Protein AF-A0A2V7XLZ3-F1 (afdb_monomer_lite)

Sequence (112 aa):
MRLVLTPQTLPDVASANVVAEIRGTEQPDEIVLLGGHLDSWDLGTGAIDDGSGVAMVMETMRLLKEMDLHPKRTIRAVLFMNEENGLNGGRGYFAKHKSDKHVAAIETDAGA

Structure (mmCIF, N/CA/C/O backbone):
data_AF-A0A2V7XLZ3-F1
#
_entry.id   AF-A0A2V7XLZ3-F1
#
loop_
_atom_site.group_PDB
_atom_site.id
_atom_site.type_symbol
_atom_site.label_atom_id
_atom_site.label_alt_id
_atom_site.label_comp_id
_atom_site.label_asym_id
_atom_site.label_entity_id
_atom_site.label_seq_id
_atom_site.pdbx_PDB_ins_code
_atom_site.Cartn_x
_atom_site.Cartn_y
_atom_site.Cartn_z
_atom_site.occupancy
_atom_site.B_iso_or_equiv
_atom_site.auth_seq_id
_atom_site.auth_comp_id
_atom_site.auth_asym_id
_atom_site.auth_atom_id
_atom_site.pdbx_PDB_model_num
ATOM 1 N N . MET A 1 1 ? 13.063 19.857 -32.404 1.00 71.62 1 MET A N 1
ATOM 2 C CA . MET A 1 1 ? 13.319 18.875 -31.328 1.00 71.62 1 MET A CA 1
ATOM 3 C C . MET A 1 1 ? 12.678 17.558 -31.738 1.00 71.62 1 MET A C 1
ATOM 5 O O . MET A 1 1 ? 11.525 17.588 -32.144 1.00 71.62 1 MET A O 1
ATOM 9 N N . ARG A 1 2 ? 13.416 16.441 -31.725 1.00 85.81 2 ARG A N 1
ATOM 10 C CA . ARG A 1 2 ? 12.893 15.099 -32.038 1.00 85.81 2 ARG A CA 1
ATOM 11 C C . ARG A 1 2 ? 13.020 14.252 -30.775 1.00 85.81 2 ARG A C 1
ATOM 13 O O . ARG A 1 2 ? 14.141 13.974 -30.368 1.00 85.81 2 ARG A O 1
ATOM 20 N N . LEU A 1 3 ? 11.893 13.886 -30.170 1.00 88.12 3 LEU A N 1
ATOM 21 C CA . LEU A 1 3 ? 11.851 12.889 -29.101 1.00 88.12 3 LEU A CA 1
ATOM 22 C C . LEU A 1 3 ? 11.724 11.499 -29.736 1.00 88.12 3 LEU A C 1
ATOM 24 O O . LEU A 1 3 ? 10.963 11.330 -30.690 1.00 88.12 3 LEU A O 1
ATOM 28 N N . VAL A 1 4 ? 12.466 10.520 -29.226 1.00 90.56 4 VAL A N 1
ATOM 29 C CA . VAL A 1 4 ? 12.322 9.109 -29.603 1.00 90.56 4 VAL A CA 1
ATOM 30 C C . VAL A 1 4 ? 11.898 8.359 -28.351 1.00 90.56 4 VAL A C 1
ATOM 32 O O . VAL A 1 4 ? 12.618 8.375 -27.360 1.00 90.56 4 VAL A O 1
ATOM 35 N N . LEU A 1 5 ? 10.721 7.742 -28.400 1.00 90.50 5 LEU A N 1
ATOM 36 C CA . LEU A 1 5 ? 10.196 6.911 -27.323 1.00 90.50 5 LEU A CA 1
ATOM 37 C C . LEU A 1 5 ? 10.572 5.456 -27.602 1.00 90.50 5 LEU A C 1
ATOM 39 O O . LEU A 1 5 ? 10.341 4.963 -28.706 1.00 90.50 5 LEU A O 1
ATOM 43 N N . THR A 1 6 ? 11.142 4.780 -26.607 1.00 92.12 6 THR A N 1
ATOM 44 C CA . THR A 1 6 ? 11.492 3.353 -26.667 1.00 92.12 6 THR A CA 1
ATOM 45 C C . THR A 1 6 ? 10.794 2.462 -25.618 1.00 92.12 6 THR A C 1
ATOM 47 O O . THR A 1 6 ? 11.340 1.390 -25.348 1.00 92.12 6 THR A O 1
ATOM 50 N N . PRO A 1 7 ? 9.648 2.836 -24.996 1.00 89.94 7 PRO A N 1
ATOM 51 C CA . PRO A 1 7 ? 9.019 1.985 -23.990 1.00 89.94 7 PRO A CA 1
ATOM 52 C C . PRO A 1 7 ? 8.486 0.697 -24.623 1.00 89.94 7 PRO A C 1
ATOM 54 O O . PRO A 1 7 ? 8.140 0.662 -25.808 1.00 89.94 7 PRO A O 1
ATOM 57 N N . GLN A 1 8 ? 8.408 -0.362 -23.821 1.00 91.25 8 GLN A N 1
ATOM 58 C CA . GLN A 1 8 ? 7.879 -1.656 -24.238 1.00 91.25 8 GLN A CA 1
ATOM 59 C C . GLN A 1 8 ? 6.934 -2.197 -23.169 1.00 91.2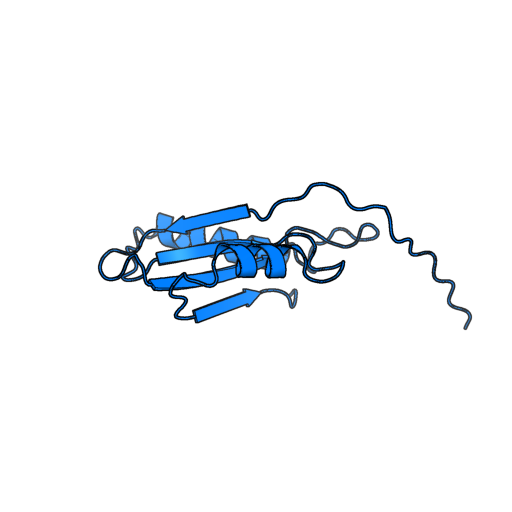5 8 GLN A C 1
ATOM 61 O O . GLN A 1 8 ? 7.252 -2.165 -21.985 1.00 91.25 8 GLN A O 1
ATOM 66 N N . THR A 1 9 ? 5.794 -2.738 -23.596 1.00 90.75 9 THR A N 1
ATOM 67 C CA . THR A 1 9 ? 4.930 -3.537 -22.724 1.00 90.75 9 THR A CA 1
ATOM 68 C C . THR A 1 9 ? 5.409 -4.980 -22.770 1.00 90.75 9 THR A C 1
ATOM 70 O O . THR A 1 9 ? 5.369 -5.622 -23.822 1.00 90.75 9 THR A O 1
ATOM 73 N N . LEU A 1 10 ? 5.889 -5.479 -21.636 1.00 92.50 10 LEU A N 1
ATOM 74 C CA . LEU A 1 10 ? 6.280 -6.876 -21.477 1.00 92.50 10 LEU A CA 1
ATOM 75 C C . LEU A 1 10 ? 5.061 -7.740 -21.097 1.00 92.50 10 LEU A C 1
ATOM 77 O O . LEU A 1 10 ? 4.046 -7.192 -20.663 1.00 92.50 10 LEU A O 1
ATOM 81 N N . PRO A 1 11 ? 5.126 -9.075 -21.269 1.00 95.56 11 PRO A N 1
ATOM 82 C CA . PRO A 1 11 ? 4.061 -9.972 -20.824 1.00 95.56 11 PRO A CA 1
ATOM 83 C C . PRO A 1 11 ? 3.793 -9.872 -19.319 1.00 95.56 11 PRO A C 1
ATOM 85 O O . PRO A 1 11 ? 4.702 -9.582 -18.539 1.00 95.56 11 PRO A O 1
ATOM 88 N N . ASP A 1 12 ? 2.565 -10.198 -18.916 1.00 94.50 12 ASP A N 1
ATOM 89 C CA . ASP A 1 12 ? 2.173 -10.229 -17.508 1.00 94.50 12 ASP A CA 1
ATOM 90 C C . ASP A 1 12 ? 3.024 -11.215 -16.698 1.00 94.50 12 ASP A C 1
ATOM 92 O O . ASP A 1 12 ? 3.303 -12.342 -17.119 1.00 94.50 12 ASP A O 1
ATOM 96 N N . VAL A 1 13 ? 3.385 -10.796 -15.486 1.00 94.62 13 VAL A N 1
ATOM 97 C CA . VAL A 1 13 ? 4.123 -11.603 -14.510 1.00 94.62 13 VAL A CA 1
ATOM 98 C C . VAL A 1 13 ? 3.436 -11.558 -13.150 1.00 94.62 13 VAL A C 1
ATOM 100 O O . VAL A 1 13 ? 2.685 -10.633 -12.836 1.00 94.62 13 VAL A O 1
ATOM 103 N N . ALA A 1 14 ? 3.695 -12.570 -12.322 1.00 96.50 14 ALA A N 1
ATOM 104 C CA . ALA A 1 14 ? 3.195 -12.588 -10.955 1.00 96.50 14 ALA A CA 1
ATOM 105 C C . ALA A 1 14 ? 3.812 -11.441 -10.136 1.00 96.50 14 ALA A C 1
ATOM 107 O O . ALA A 1 14 ? 5.027 -11.252 -10.134 1.00 96.50 14 ALA A O 1
ATOM 108 N N . SER A 1 15 ? 2.962 -10.712 -9.416 1.00 96.00 15 SER A N 1
ATOM 109 C CA . SER A 1 15 ? 3.325 -9.628 -8.500 1.00 96.00 15 SER A CA 1
ATOM 110 C C . SER A 1 15 ? 2.370 -9.635 -7.299 1.00 96.00 15 SER A C 1
ATOM 112 O O . SER A 1 15 ? 1.374 -10.366 -7.305 1.00 96.00 15 SER A O 1
ATOM 114 N N . ALA A 1 16 ? 2.670 -8.872 -6.247 1.00 97.56 16 ALA A N 1
ATOM 115 C CA . ALA A 1 16 ? 1.871 -8.864 -5.025 1.00 97.56 16 ALA A CA 1
ATOM 116 C C . ALA A 1 16 ? 1.965 -7.539 -4.266 1.00 97.56 16 ALA A C 1
ATOM 118 O O . ALA A 1 16 ? 3.060 -7.066 -3.988 1.00 97.56 16 ALA A O 1
ATOM 119 N N . ASN A 1 17 ? 0.818 -7.011 -3.833 1.00 98.56 17 ASN A N 1
ATOM 120 C CA . ASN A 1 17 ? 0.793 -5.934 -2.844 1.00 98.56 17 ASN A CA 1
ATOM 121 C C . ASN A 1 17 ? 1.351 -6.433 -1.505 1.00 98.56 17 ASN A C 1
ATOM 123 O O . ASN A 1 17 ? 1.093 -7.575 -1.104 1.00 98.56 17 ASN A O 1
ATOM 127 N N . VAL A 1 18 ? 2.015 -5.549 -0.767 1.00 98.56 18 VAL A N 1
ATOM 128 C CA . VAL A 1 18 ? 2.416 -5.797 0.623 1.00 98.56 18 VAL A CA 1
ATOM 129 C C . VAL A 1 18 ? 1.375 -5.171 1.544 1.00 98.56 18 VAL A C 1
ATOM 131 O O . VAL A 1 18 ? 1.026 -4.008 1.381 1.00 98.56 18 VAL A O 1
ATOM 134 N N . VAL A 1 19 ? 0.860 -5.935 2.509 1.00 98.50 19 VAL A N 1
ATOM 135 C CA . VAL A 1 19 ? -0.191 -5.473 3.430 1.00 98.50 19 VAL A CA 1
ATOM 136 C C . VAL A 1 19 ? 0.243 -5.701 4.873 1.00 98.50 19 VAL A C 1
ATOM 138 O O . VAL A 1 19 ? 0.688 -6.796 5.218 1.00 98.50 19 VAL A O 1
ATOM 141 N N . ALA A 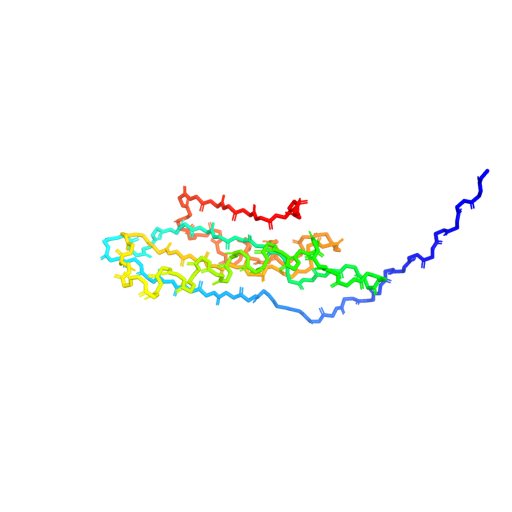1 20 ? 0.079 -4.685 5.717 1.00 98.12 20 ALA A N 1
ATOM 142 C CA . ALA A 1 20 ? 0.327 -4.750 7.155 1.00 98.12 20 ALA A CA 1
ATOM 143 C C . ALA A 1 20 ? -0.795 -4.054 7.937 1.00 98.12 20 ALA A C 1
ATOM 145 O O . ALA A 1 20 ? -1.428 -3.128 7.435 1.00 98.12 20 ALA A O 1
ATOM 146 N N . GLU A 1 21 ? -1.036 -4.477 9.179 1.00 98.25 21 GLU A N 1
ATOM 147 C CA . GLU A 1 21 ? -2.123 -3.940 10.004 1.00 98.25 21 GLU A CA 1
ATOM 148 C C . GLU A 1 21 ? -1.702 -3.691 11.451 1.00 98.25 21 GLU A C 1
ATOM 150 O O . GLU A 1 21 ? -1.000 -4.499 12.063 1.00 98.25 21 GLU A O 1
ATOM 155 N N . ILE A 1 22 ? -2.227 -2.606 12.019 1.00 98.44 22 ILE A N 1
ATOM 156 C CA . ILE A 1 22 ? -2.372 -2.417 13.462 1.00 98.44 22 ILE A CA 1
ATOM 157 C C . ILE A 1 22 ? -3.862 -2.560 13.761 1.00 98.44 22 ILE A C 1
ATOM 159 O O . ILE A 1 22 ? -4.667 -1.717 13.357 1.00 98.44 22 ILE A O 1
ATOM 163 N N . ARG A 1 23 ? -4.239 -3.652 14.434 1.00 98.19 23 ARG A N 1
ATOM 164 C CA . ARG A 1 23 ? -5.644 -3.967 14.723 1.00 98.19 23 ARG A CA 1
ATOM 165 C C . ARG A 1 23 ? -6.240 -2.947 15.696 1.00 98.19 23 ARG A C 1
ATOM 167 O O . ARG A 1 23 ? -5.635 -2.641 16.721 1.00 98.19 23 ARG A O 1
ATOM 174 N N . GLY A 1 24 ? -7.444 -2.469 15.386 1.00 98.44 24 GLY A N 1
ATOM 175 C CA . GLY A 1 24 ? -8.179 -1.542 16.245 1.00 98.44 24 GLY A CA 1
ATOM 176 C C . GLY A 1 24 ? -8.683 -2.177 17.545 1.00 98.44 24 GLY A C 1
ATOM 177 O O . GLY A 1 24 ? -8.926 -3.382 17.605 1.00 98.44 24 GLY A O 1
ATOM 178 N N . THR A 1 25 ? -8.880 -1.361 18.581 1.00 98.44 25 THR A N 1
ATOM 179 C CA . THR A 1 25 ? -9.329 -1.816 19.910 1.00 98.44 25 THR A CA 1
ATOM 180 C C . THR A 1 25 ? -10.845 -1.828 20.103 1.00 98.44 25 THR A C 1
ATOM 182 O O . THR A 1 25 ? -11.360 -2.720 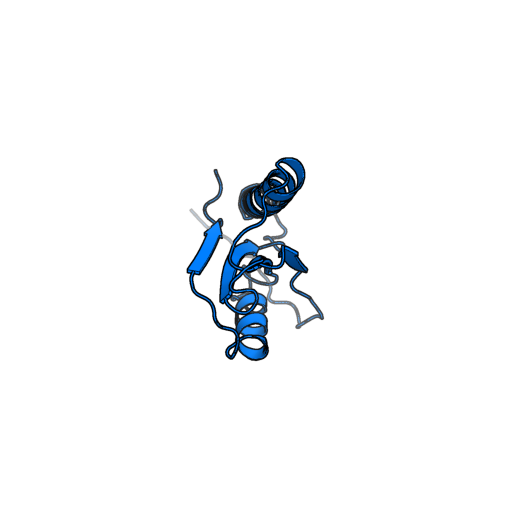20.771 1.00 98.44 25 THR A O 1
ATOM 185 N N . GLU A 1 26 ? -11.571 -0.865 19.528 1.00 98.44 26 GLU A N 1
ATOM 186 C CA . GLU A 1 26 ? -13.024 -0.701 19.732 1.00 98.44 26 GLU A CA 1
ATOM 187 C C . GLU A 1 26 ? -13.840 -1.097 18.492 1.00 98.44 26 GLU A C 1
ATOM 189 O O . GLU A 1 26 ? -14.906 -1.694 18.605 1.00 98.44 26 GLU A O 1
ATOM 194 N N . GLN A 1 27 ? -13.344 -0.758 17.302 1.00 98.56 27 GLN A N 1
ATOM 195 C CA . GLN A 1 27 ? -13.977 -0.983 15.999 1.00 98.56 27 GLN A CA 1
ATOM 196 C C . GLN A 1 27 ? -12.970 -1.671 15.055 1.00 98.56 27 GLN A C 1
ATOM 198 O O . GLN A 1 27 ? -12.554 -1.073 14.062 1.00 98.56 27 GLN A O 1
ATOM 203 N N . PRO A 1 28 ? -12.530 -2.910 15.360 1.00 98.44 28 PRO A N 1
ATOM 204 C CA . PRO A 1 28 ? -11.478 -3.597 14.602 1.00 98.44 28 PRO A CA 1
ATOM 205 C C . PRO A 1 28 ? -11.853 -3.892 13.143 1.00 98.44 28 PRO A C 1
ATOM 207 O O . PRO A 1 28 ? -10.960 -4.075 12.320 1.00 98.44 28 PRO A O 1
ATOM 210 N N . ASP A 1 29 ? -13.145 -3.919 12.817 1.00 98.56 29 ASP A N 1
ATOM 211 C CA . ASP A 1 29 ? -13.633 -4.193 11.461 1.00 98.56 29 ASP A CA 1
ATOM 212 C C . ASP A 1 29 ? -13.719 -2.923 10.589 1.00 98.56 29 ASP A C 1
ATOM 214 O O . ASP A 1 29 ? -13.977 -3.016 9.390 1.00 98.56 29 ASP A O 1
ATOM 218 N N . GLU A 1 30 ? -13.506 -1.734 11.171 1.00 98.81 30 GLU A N 1
ATOM 219 C CA . GLU A 1 30 ? -13.405 -0.464 10.442 1.00 98.81 30 GLU A CA 1
ATOM 220 C C . GLU A 1 30 ? -11.948 -0.146 10.107 1.00 98.81 30 GLU A C 1
ATOM 222 O O . GLU A 1 30 ? -11.078 -0.198 10.979 1.00 98.81 30 GLU A O 1
ATOM 227 N N . ILE A 1 31 ? -11.693 0.221 8.850 1.00 98.88 31 ILE A N 1
ATOM 228 C CA . ILE A 1 31 ? -10.342 0.350 8.297 1.00 98.88 31 ILE A CA 1
ATOM 229 C C . ILE A 1 31 ? -10.054 1.794 7.894 1.00 98.88 31 ILE A C 1
ATOM 231 O O . ILE A 1 31 ? -10.772 2.381 7.081 1.00 98.88 31 ILE A O 1
ATOM 235 N N . VAL A 1 32 ? -8.964 2.340 8.428 1.00 98.69 32 VAL A N 1
ATOM 236 C CA . VAL A 1 32 ? -8.269 3.502 7.864 1.00 98.69 32 VAL A CA 1
ATOM 237 C C . VAL A 1 32 ? -7.104 2.966 7.040 1.00 98.69 32 VAL A C 1
ATOM 239 O O . VAL A 1 32 ? -6.185 2.359 7.593 1.00 98.69 32 VAL A O 1
ATOM 242 N N . LEU A 1 33 ? -7.166 3.144 5.723 1.00 98.62 33 LEU A N 1
ATOM 243 C CA . LEU A 1 33 ? -6.135 2.672 4.806 1.00 98.62 33 LEU A CA 1
ATOM 244 C C . LEU A 1 33 ? -5.088 3.761 4.565 1.00 98.62 33 LEU A C 1
ATOM 246 O O . LEU A 1 33 ? -5.442 4.898 4.255 1.00 98.62 33 LEU A O 1
ATOM 250 N N . LEU A 1 34 ? -3.817 3.383 4.685 1.00 98.06 34 LEU A N 1
ATOM 251 C CA . LEU A 1 34 ? -2.649 4.173 4.301 1.00 98.06 34 LEU A CA 1
ATOM 252 C C . LEU A 1 34 ? -1.952 3.474 3.128 1.00 98.06 34 LEU A C 1
ATOM 254 O O . LEU A 1 34 ? -1.652 2.283 3.221 1.00 98.06 34 LEU A O 1
ATOM 258 N N . GLY A 1 35 ? -1.729 4.199 2.039 1.00 97.81 35 GLY A N 1
ATOM 259 C CA . GLY A 1 35 ? -1.251 3.672 0.766 1.00 97.81 35 GLY A CA 1
ATOM 260 C C . GLY A 1 35 ? -0.051 4.427 0.202 1.00 97.81 35 GLY A C 1
ATOM 261 O O . GLY A 1 35 ? 0.139 5.607 0.488 1.00 97.81 35 GLY A O 1
ATOM 262 N N . GLY A 1 36 ? 0.725 3.705 -0.594 1.00 97.50 36 GLY A N 1
ATOM 263 C CA . GLY A 1 36 ? 1.757 4.164 -1.529 1.00 97.50 36 GLY A CA 1
ATOM 264 C C . GLY A 1 36 ? 2.048 3.005 -2.488 1.00 97.50 36 GLY A C 1
ATOM 265 O O . GLY A 1 36 ? 1.582 1.882 -2.225 1.00 97.50 36 GLY A O 1
ATOM 266 N N . HIS A 1 37 ? 2.795 3.216 -3.568 1.00 98.25 37 HIS A N 1
ATOM 267 C CA . HIS A 1 37 ? 3.133 2.129 -4.495 1.00 98.25 37 HIS A CA 1
ATOM 268 C C . HIS A 1 37 ? 4.615 1.753 -4.448 1.00 98.25 37 HIS A C 1
ATOM 270 O O . HIS A 1 37 ? 5.512 2.574 -4.314 1.00 98.25 37 HIS A O 1
ATOM 276 N N . LEU A 1 38 ? 4.876 0.449 -4.475 1.00 98.00 38 LEU A N 1
ATOM 277 C CA . LEU A 1 38 ? 6.206 -0.124 -4.286 1.00 98.00 38 LEU A CA 1
ATOM 278 C C . LEU A 1 38 ? 6.936 -0.369 -5.611 1.00 98.00 38 LEU A C 1
ATOM 280 O O . LEU A 1 38 ? 8.156 -0.535 -5.614 1.00 98.00 38 LEU A O 1
ATOM 284 N N . ASP A 1 39 ? 6.210 -0.432 -6.727 1.00 97.31 39 ASP A N 1
ATOM 285 C CA . ASP A 1 39 ? 6.817 -0.412 -8.054 1.00 97.31 39 ASP A CA 1
ATOM 286 C C . ASP A 1 39 ? 7.245 1.001 -8.466 1.00 97.31 39 ASP A C 1
ATOM 288 O O . ASP A 1 39 ? 6.895 1.976 -7.819 1.00 97.31 39 ASP A O 1
ATOM 292 N N . SER A 1 40 ? 8.052 1.091 -9.519 1.00 96.88 40 SER A N 1
ATOM 293 C CA . SER A 1 40 ? 8.464 2.350 -10.147 1.00 96.88 40 SER A CA 1
ATOM 294 C C . SER A 1 40 ? 8.895 2.077 -11.587 1.00 96.88 40 SER A C 1
ATOM 296 O O . SER A 1 40 ? 9.165 0.921 -11.950 1.00 96.88 40 SER A O 1
ATOM 298 N N . TRP A 1 41 ? 9.028 3.125 -12.399 1.00 95.00 41 TRP A N 1
ATOM 299 C CA . TRP A 1 41 ? 9.724 3.018 -13.684 1.00 95.00 41 TRP A CA 1
ATOM 300 C C . TRP A 1 41 ? 11.212 2.661 -13.544 1.00 95.00 41 TRP A C 1
ATOM 302 O O . TRP A 1 41 ? 11.930 3.087 -12.639 1.00 95.00 41 TRP A O 1
ATOM 312 N N . ASP A 1 42 ? 11.706 1.915 -14.528 1.00 92.19 42 ASP A N 1
ATOM 313 C CA . ASP A 1 42 ? 12.997 1.224 -14.538 1.00 92.19 42 ASP A CA 1
ATOM 314 C C . ASP A 1 42 ? 14.210 2.103 -14.890 1.00 92.19 42 ASP A C 1
ATOM 316 O O . ASP A 1 42 ? 15.342 1.761 -14.546 1.00 92.19 42 ASP A O 1
ATOM 320 N N . LEU A 1 43 ? 14.002 3.231 -15.577 1.00 93.38 43 LEU A N 1
ATOM 321 C CA . LEU A 1 43 ? 15.090 4.147 -15.959 1.00 93.38 43 LEU A CA 1
ATOM 322 C C . LEU A 1 43 ? 15.548 5.062 -14.815 1.00 93.38 43 LEU A C 1
ATOM 324 O O . LEU A 1 43 ? 16.632 5.648 -14.888 1.00 93.38 43 LEU A O 1
ATOM 328 N N . GLY A 1 44 ? 14.703 5.227 -13.798 1.00 92.81 44 GLY A N 1
ATOM 329 C CA . GLY A 1 44 ? 14.983 6.019 -12.610 1.00 92.81 44 GLY A CA 1
ATOM 330 C C . GLY A 1 44 ? 15.435 5.157 -11.435 1.00 92.81 44 GLY A C 1
ATOM 331 O O . GLY A 1 44 ? 15.882 4.024 -11.583 1.00 92.81 44 GLY A O 1
ATOM 332 N N . THR A 1 45 ? 15.315 5.720 -10.236 1.00 95.75 45 THR A N 1
ATOM 333 C CA . THR A 1 45 ? 15.543 4.990 -8.979 1.00 95.75 45 THR A CA 1
ATOM 334 C C . THR A 1 45 ? 14.272 4.845 -8.147 1.00 95.75 45 THR A C 1
ATOM 336 O O . THR A 1 45 ? 14.365 4.415 -7.001 1.00 95.75 45 THR A O 1
ATOM 339 N N . GLY A 1 46 ? 13.122 5.290 -8.669 1.00 96.56 46 GLY A N 1
ATOM 340 C CA . GLY A 1 46 ? 11.841 5.277 -7.959 1.00 96.56 46 GLY A CA 1
ATOM 341 C C . GLY A 1 46 ? 11.838 6.056 -6.642 1.00 96.56 46 GLY A C 1
ATOM 342 O O . GLY A 1 46 ? 11.103 5.722 -5.727 1.00 96.56 46 GLY A O 1
ATOM 343 N N . ALA A 1 47 ? 12.727 7.043 -6.470 1.00 96.44 47 ALA A N 1
ATOM 344 C CA . ALA A 1 47 ? 12.946 7.655 -5.155 1.00 96.44 47 ALA A CA 1
ATOM 345 C C . ALA A 1 47 ? 11.776 8.535 -4.694 1.00 96.44 47 ALA A C 1
ATOM 347 O O . ALA A 1 47 ? 11.414 8.487 -3.524 1.00 96.44 47 ALA A O 1
ATOM 348 N N . ILE A 1 48 ? 11.220 9.342 -5.598 1.00 95.88 48 ILE A N 1
ATOM 349 C CA . ILE A 1 48 ? 10.080 10.234 -5.324 1.00 95.88 48 ILE A CA 1
ATOM 350 C C . ILE A 1 48 ? 8.763 9.699 -5.902 1.00 95.88 48 ILE A C 1
ATOM 352 O O . ILE A 1 48 ? 7.736 10.339 -5.749 1.00 95.88 48 ILE A O 1
ATOM 356 N N . ASP A 1 49 ? 8.835 8.570 -6.599 1.00 96.25 49 ASP A N 1
ATOM 357 C CA . ASP A 1 49 ? 7.752 7.958 -7.369 1.00 96.25 49 ASP A CA 1
ATOM 358 C C . ASP A 1 49 ? 7.969 6.431 -7.321 1.00 96.25 49 ASP A C 1
ATOM 360 O O . ASP A 1 49 ? 8.724 5.872 -8.121 1.00 96.25 49 ASP A O 1
ATOM 364 N N . ASP A 1 50 ? 7.559 5.749 -6.245 1.00 97.12 50 ASP A N 1
ATOM 365 C CA . ASP A 1 50 ? 6.975 6.298 -5.000 1.00 97.12 50 ASP A CA 1
ATOM 366 C C . ASP A 1 50 ? 7.734 5.843 -3.732 1.00 97.12 50 ASP A C 1
ATOM 368 O O . ASP A 1 50 ? 7.202 5.564 -2.655 1.00 97.12 50 ASP A O 1
ATOM 372 N N . GLY A 1 51 ? 9.064 5.790 -3.819 1.00 97.69 51 GLY A N 1
ATOM 373 C CA . GLY A 1 51 ? 9.922 5.450 -2.681 1.00 97.69 51 GLY A CA 1
ATOM 374 C C . GLY A 1 51 ? 9.695 6.344 -1.453 1.00 97.69 51 GLY A C 1
ATOM 375 O O . GLY A 1 51 ? 9.752 5.863 -0.316 1.00 97.69 51 GLY A O 1
ATOM 376 N N . SER A 1 52 ? 9.399 7.630 -1.656 1.00 97.19 52 SER A N 1
ATOM 377 C CA . SER A 1 52 ? 9.066 8.568 -0.582 1.00 97.19 52 SER A CA 1
ATOM 378 C C . SER A 1 52 ? 7.723 8.258 0.073 1.00 97.19 52 SER A C 1
ATOM 380 O O . SER A 1 52 ? 7.658 8.260 1.305 1.00 97.19 52 SER A O 1
ATOM 382 N N . GLY A 1 53 ? 6.675 7.949 -0.695 1.00 97.12 53 GLY A N 1
ATOM 383 C CA . GLY A 1 53 ? 5.373 7.585 -0.144 1.00 97.12 53 GLY A CA 1
ATOM 384 C C . GLY A 1 53 ? 5.421 6.268 0.614 1.00 97.12 53 GLY A C 1
ATOM 385 O O . GLY A 1 53 ? 4.959 6.193 1.758 1.00 97.12 53 GLY A O 1
ATOM 386 N N . VAL A 1 54 ? 6.114 5.266 0.067 1.00 97.94 54 VAL A N 1
ATOM 387 C CA . VAL A 1 54 ? 6.413 4.010 0.772 1.00 97.94 54 VAL A CA 1
ATOM 388 C C . VAL A 1 54 ? 7.098 4.281 2.114 1.00 97.94 54 VAL A C 1
ATOM 390 O O . VAL A 1 54 ? 6.669 3.752 3.146 1.00 97.94 54 VAL A O 1
ATOM 393 N N . ALA A 1 55 ? 8.131 5.131 2.135 1.00 97.38 55 ALA A N 1
ATOM 394 C CA . ALA A 1 55 ? 8.832 5.487 3.366 1.00 97.38 55 ALA A CA 1
ATOM 395 C C . ALA A 1 55 ? 7.905 6.180 4.380 1.00 97.38 55 ALA A C 1
ATOM 397 O O . ALA A 1 55 ? 7.936 5.842 5.564 1.00 97.38 55 ALA A O 1
ATOM 398 N N . MET A 1 56 ? 7.037 7.091 3.934 1.00 97.19 56 MET A N 1
ATOM 399 C CA . MET A 1 56 ? 6.065 7.776 4.793 1.00 97.19 56 MET A CA 1
ATOM 400 C C . MET A 1 56 ? 5.039 6.812 5.406 1.00 97.19 56 MET A C 1
ATOM 402 O O . MET A 1 56 ? 4.753 6.900 6.606 1.00 97.19 56 MET A O 1
ATOM 406 N N . VAL A 1 57 ? 4.510 5.863 4.626 1.00 97.88 57 VAL A N 1
ATOM 407 C CA . VAL A 1 57 ? 3.571 4.838 5.118 1.00 97.88 57 VAL A CA 1
ATOM 408 C C . VAL A 1 57 ? 4.250 3.940 6.149 1.00 97.88 57 VAL A C 1
ATOM 410 O O . VAL A 1 57 ? 3.717 3.734 7.244 1.00 97.88 57 VAL A O 1
ATOM 413 N N . MET A 1 58 ? 5.439 3.425 5.826 1.00 98.06 58 MET A N 1
ATOM 414 C CA . MET A 1 58 ? 6.197 2.555 6.726 1.00 98.06 58 MET A CA 1
ATOM 415 C C . MET A 1 58 ? 6.554 3.267 8.033 1.00 98.06 58 MET A C 1
ATOM 417 O O . MET A 1 58 ? 6.376 2.695 9.111 1.00 98.06 58 MET A O 1
ATOM 421 N N . GLU A 1 59 ? 7.003 4.519 7.952 1.00 97.94 59 GLU A N 1
ATOM 422 C CA . GLU A 1 59 ? 7.389 5.300 9.123 1.00 97.94 59 GLU A CA 1
ATOM 423 C C . GLU A 1 59 ? 6.184 5.663 9.992 1.00 97.94 59 GLU A C 1
ATOM 425 O O . GLU A 1 59 ? 6.258 5.569 11.215 1.00 97.94 59 GLU A O 1
ATOM 430 N N . THR A 1 60 ? 5.032 5.958 9.386 1.00 97.44 60 THR A N 1
ATOM 431 C CA . THR A 1 60 ? 3.778 6.164 10.126 1.00 97.44 60 THR A CA 1
ATOM 432 C C . THR A 1 60 ? 3.415 4.920 10.940 1.00 97.44 60 THR A C 1
ATOM 434 O O . THR A 1 60 ? 3.150 5.018 12.139 1.00 97.44 60 THR A O 1
ATOM 437 N N . MET A 1 61 ? 3.464 3.731 10.330 1.00 97.94 61 MET A N 1
ATOM 438 C CA . MET A 1 61 ? 3.192 2.469 11.033 1.00 97.94 61 MET A CA 1
ATOM 439 C C . MET A 1 61 ? 4.211 2.197 12.148 1.00 97.94 61 MET A C 1
ATOM 441 O O . MET A 1 61 ? 3.837 1.744 13.234 1.00 97.94 61 MET A O 1
ATOM 445 N N . ARG A 1 62 ? 5.496 2.491 11.903 1.00 98.31 62 ARG A N 1
ATOM 446 C CA . ARG A 1 62 ? 6.576 2.339 12.886 1.00 98.31 62 ARG A CA 1
ATOM 447 C C . ARG A 1 62 ? 6.366 3.257 14.092 1.00 98.31 62 ARG A C 1
ATOM 449 O O . ARG A 1 62 ? 6.433 2.772 15.219 1.00 98.31 62 ARG A O 1
ATOM 456 N N . LEU A 1 63 ? 6.065 4.535 13.857 1.00 98.50 63 LEU A N 1
ATOM 457 C CA . LEU A 1 63 ? 5.836 5.542 14.897 1.00 98.50 63 LEU A CA 1
ATOM 458 C C . LEU A 1 63 ? 4.604 5.222 15.745 1.00 98.50 63 LEU A C 1
ATOM 460 O O . LEU A 1 63 ? 4.685 5.282 16.967 1.00 98.50 63 LEU A O 1
ATOM 464 N N . LEU A 1 64 ? 3.488 4.807 15.133 1.00 97.75 64 LEU A N 1
ATOM 465 C CA . LEU A 1 64 ? 2.291 4.383 15.875 1.00 97.75 64 LEU A CA 1
ATOM 466 C C . LEU A 1 64 ? 2.608 3.261 16.873 1.00 97.75 64 LEU A C 1
ATOM 468 O O . LEU A 1 64 ? 2.150 3.297 18.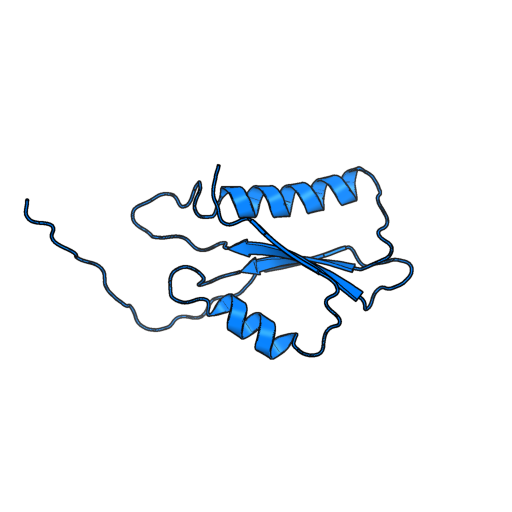015 1.00 97.75 64 LEU A O 1
ATOM 472 N N . LYS A 1 65 ? 3.420 2.285 16.448 1.00 97.00 65 LYS A N 1
ATOM 473 C CA . LYS A 1 65 ? 3.858 1.175 17.298 1.00 97.00 65 LYS A CA 1
ATOM 474 C C . LYS A 1 65 ? 4.862 1.617 18.365 1.00 97.00 65 LYS A C 1
ATOM 476 O O . LYS A 1 65 ? 4.759 1.177 19.503 1.00 97.00 65 LYS A O 1
ATOM 481 N N . GLU A 1 66 ? 5.834 2.454 18.008 1.00 98.38 66 GLU A N 1
ATOM 482 C CA . GLU A 1 66 ? 6.841 2.976 18.943 1.00 98.38 66 GLU A CA 1
ATOM 483 C C . GLU A 1 66 ? 6.207 3.820 20.057 1.00 98.38 66 GLU A C 1
ATOM 485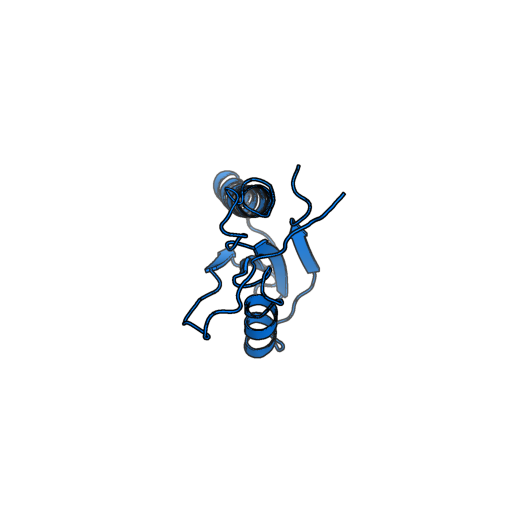 O O . GLU A 1 66 ? 6.618 3.732 21.210 1.00 98.38 66 GLU A O 1
ATOM 490 N N . MET A 1 67 ? 5.173 4.593 19.725 1.00 98.25 67 MET A N 1
ATOM 491 C CA . MET A 1 67 ? 4.424 5.427 20.666 1.00 98.25 67 MET A CA 1
ATOM 492 C C . MET A 1 67 ? 3.395 4.646 21.502 1.00 98.25 67 MET A C 1
ATOM 494 O O . MET A 1 67 ? 2.654 5.266 22.263 1.00 98.25 67 MET A O 1
ATOM 498 N N . ASP A 1 68 ? 3.320 3.318 21.348 1.00 97.12 68 ASP A N 1
ATOM 499 C CA . ASP A 1 68 ? 2.340 2.444 22.011 1.00 97.12 68 ASP A CA 1
ATOM 500 C C . ASP A 1 68 ? 0.881 2.911 21.811 1.00 97.12 68 ASP A C 1
ATOM 502 O O . ASP A 1 68 ? 0.023 2.852 22.700 1.00 97.12 68 ASP A O 1
ATOM 506 N N . LEU A 1 69 ? 0.586 3.433 20.615 1.00 97.50 69 LEU A N 1
ATOM 507 C CA . LEU A 1 69 ? -0.744 3.919 20.278 1.00 97.50 69 LEU A CA 1
ATOM 508 C C . LEU A 1 69 ? -1.652 2.761 19.873 1.00 97.50 69 LEU A C 1
ATOM 510 O O . LEU A 1 69 ? -1.349 1.965 18.986 1.00 97.50 69 LEU A O 1
ATOM 514 N N . HIS A 1 70 ? -2.825 2.731 20.495 1.00 96.88 70 HIS A N 1
ATOM 515 C CA . HIS A 1 70 ? -3.837 1.704 20.299 1.00 96.88 70 HIS A CA 1
ATOM 516 C C . HIS A 1 70 ? -5.060 2.318 19.605 1.00 96.88 70 HIS A C 1
ATOM 518 O O . HIS A 1 70 ? -5.983 2.793 20.279 1.00 96.88 70 HIS A O 1
ATOM 524 N N . PRO A 1 71 ? -5.076 2.386 18.262 1.00 97.94 71 PRO A N 1
ATOM 525 C CA . PRO A 1 71 ? -6.135 3.070 17.539 1.00 97.94 71 PRO A CA 1
ATOM 526 C C . PRO A 1 71 ? -7.482 2.379 17.769 1.00 97.94 71 PRO A C 1
ATOM 528 O O . PRO A 1 71 ? -7.577 1.160 17.890 1.00 97.94 71 PRO A O 1
ATOM 531 N N . LYS A 1 72 ? -8.564 3.163 17.794 1.00 98.56 72 LYS A N 1
ATOM 532 C CA . LYS A 1 72 ? -9.922 2.607 17.925 1.00 98.56 72 LYS A CA 1
ATOM 533 C C . LYS A 1 72 ? -10.306 1.740 16.724 1.00 98.56 72 LYS A C 1
ATOM 535 O O . LYS A 1 72 ? -11.066 0.794 16.884 1.00 98.56 72 LYS A O 1
ATOM 540 N N . ARG A 1 73 ? -9.785 2.071 15.542 1.00 98.81 73 ARG A N 1
ATOM 541 C CA . ARG A 1 73 ? -10.024 1.403 14.253 1.00 98.81 73 ARG A CA 1
ATOM 542 C C . ARG A 1 73 ? -8.756 0.725 13.765 1.00 98.81 73 ARG A C 1
ATOM 544 O O . ARG A 1 73 ? -7.668 1.118 14.177 1.00 98.81 73 ARG A O 1
ATOM 551 N N . THR A 1 74 ? -8.892 -0.256 12.884 1.00 98.81 74 THR A N 1
ATOM 552 C CA . THR A 1 74 ? -7.732 -0.892 12.259 1.00 98.81 74 THR A CA 1
ATOM 553 C C . THR A 1 74 ? -7.070 0.086 11.296 1.00 98.81 74 THR A C 1
ATOM 555 O O . THR A 1 74 ? -7.731 0.676 10.441 1.00 98.81 74 THR A O 1
ATOM 558 N N . ILE A 1 75 ? -5.759 0.260 11.438 1.00 98.69 75 ILE A N 1
ATOM 559 C CA . ILE A 1 75 ? -4.939 0.979 10.462 1.00 98.69 75 ILE A CA 1
ATOM 560 C C . ILE A 1 75 ? -4.301 -0.077 9.568 1.00 98.69 75 ILE A C 1
ATOM 562 O O . ILE A 1 75 ? -3.557 -0.928 10.058 1.00 98.69 75 ILE A O 1
ATOM 566 N N . ARG A 1 76 ? -4.617 -0.040 8.273 1.00 98.81 76 ARG A N 1
ATOM 567 C CA . ARG A 1 76 ? -4.069 -0.956 7.269 1.00 98.81 76 ARG A CA 1
ATOM 568 C C . ARG A 1 76 ? -3.129 -0.184 6.355 1.00 98.81 76 ARG A C 1
ATOM 570 O O . ARG A 1 76 ? -3.567 0.722 5.657 1.00 98.81 76 ARG A O 1
ATOM 577 N N . ALA A 1 77 ? -1.863 -0.573 6.341 1.00 98.62 77 ALA A N 1
ATOM 578 C CA . ALA A 1 77 ? -0.902 -0.121 5.350 1.00 98.62 77 ALA A CA 1
ATOM 579 C C . ALA A 1 77 ? -0.932 -1.058 4.141 1.00 98.62 77 ALA A C 1
ATOM 581 O O . ALA A 1 77 ? -0.893 -2.282 4.308 1.00 98.62 77 ALA A O 1
ATOM 582 N N . VAL A 1 78 ? -0.984 -0.490 2.939 1.00 98.62 78 VAL A N 1
ATOM 583 C CA . VAL A 1 78 ? -0.877 -1.230 1.682 1.00 98.62 78 VAL A CA 1
ATOM 584 C C . VAL A 1 78 ? 0.185 -0.572 0.817 1.00 98.62 78 VAL A C 1
ATOM 586 O O . VAL A 1 78 ? 0.051 0.589 0.458 1.00 98.62 78 VAL A O 1
ATOM 589 N N . LEU A 1 79 ? 1.226 -1.327 0.479 1.00 98.56 79 LEU A N 1
ATOM 590 C CA . LEU A 1 79 ? 2.163 -0.945 -0.569 1.00 98.56 79 LEU A CA 1
ATOM 591 C C . LEU A 1 79 ? 1.692 -1.635 -1.848 1.00 98.56 79 LEU A C 1
ATOM 593 O O . LEU A 1 79 ? 1.800 -2.864 -1.977 1.00 98.56 79 LEU A O 1
ATOM 597 N N . PHE A 1 80 ? 1.049 -0.868 -2.721 1.00 98.56 80 PHE A N 1
ATOM 598 C CA . PHE A 1 80 ? 0.471 -1.366 -3.961 1.00 98.56 80 PHE A CA 1
ATOM 599 C C . PHE A 1 80 ? 1.569 -1.715 -4.962 1.00 98.56 80 PHE A C 1
ATOM 601 O O . PHE A 1 80 ? 2.646 -1.139 -4.943 1.00 98.56 80 PHE A O 1
ATOM 608 N N . MET A 1 81 ? 1.305 -2.693 -5.821 1.00 97.62 81 MET A N 1
ATOM 609 C CA . MET A 1 81 ? 2.165 -2.994 -6.962 1.00 97.62 81 MET A CA 1
ATOM 610 C C . MET A 1 81 ? 1.452 -2.669 -8.262 1.00 97.62 81 MET A C 1
ATOM 612 O O . MET A 1 81 ? 0.234 -2.832 -8.364 1.00 97.62 81 MET A O 1
ATOM 616 N N . ASN A 1 82 ? 2.231 -2.387 -9.299 1.00 96.50 82 ASN A N 1
ATOM 617 C CA . ASN A 1 82 ? 1.733 -2.161 -10.648 1.00 96.50 82 ASN A CA 1
ATOM 618 C C . ASN A 1 82 ? 0.750 -0.975 -10.658 1.00 96.50 82 ASN A C 1
ATOM 620 O O . ASN A 1 82 ? -0.359 -1.091 -11.185 1.00 96.50 82 ASN A O 1
ATOM 624 N N . GLU A 1 83 ? 1.127 0.119 -9.992 1.00 97.06 83 GLU A N 1
ATOM 625 C CA . GLU A 1 83 ? 0.490 1.431 -10.154 1.00 97.06 83 GLU A CA 1
ATOM 626 C C . GLU A 1 83 ? 0.822 1.944 -11.561 1.00 97.06 83 GLU A C 1
ATOM 628 O O . GLU A 1 83 ? -0.079 2.083 -12.398 1.00 97.06 83 GLU A O 1
ATOM 633 N N . GLU A 1 84 ? 2.121 1.981 -11.859 1.00 93.00 84 GLU A N 1
ATOM 634 C CA . GLU A 1 84 ? 2.739 2.633 -13.019 1.00 93.00 84 GLU A CA 1
ATOM 635 C C . GLU A 1 84 ? 2.266 2.041 -14.351 1.00 93.00 84 GLU A C 1
ATOM 637 O O . GLU A 1 84 ? 2.127 2.704 -15.381 1.00 93.00 84 GLU A O 1
ATOM 642 N N . ASN A 1 85 ? 1.976 0.739 -14.329 1.00 90.25 85 ASN A N 1
ATOM 643 C CA . ASN A 1 85 ? 1.480 -0.024 -15.469 1.00 90.25 85 ASN A CA 1
ATOM 644 C C . ASN A 1 85 ? -0.038 -0.293 -15.375 1.00 90.25 85 ASN A C 1
ATOM 646 O O . ASN A 1 85 ? -0.565 -1.297 -15.867 1.00 90.25 85 ASN A O 1
ATOM 650 N N . GLY A 1 86 ? -0.768 0.644 -14.764 1.00 90.62 86 GLY A N 1
ATOM 651 C CA . GLY A 1 86 ? -2.215 0.761 -14.876 1.00 90.62 86 GLY A CA 1
ATOM 652 C C . GLY A 1 86 ? -3.010 0.262 -13.674 1.00 90.62 86 GLY A C 1
ATOM 653 O O . GLY A 1 86 ? -4.108 -0.258 -13.883 1.00 90.62 86 GLY A O 1
ATOM 654 N N . LEU A 1 87 ? -2.526 0.452 -12.444 1.00 95.31 87 LEU A N 1
ATOM 655 C CA . LEU A 1 87 ? -3.256 0.246 -11.177 1.00 95.31 87 LEU A CA 1
ATOM 656 C C . LEU A 1 87 ? -3.703 -1.199 -10.888 1.00 95.31 87 LEU A C 1
ATOM 658 O O . LEU A 1 87 ? -4.729 -1.433 -10.232 1.00 95.31 87 LEU A O 1
ATOM 662 N N . ASN A 1 88 ? -2.986 -2.205 -11.386 1.00 96.12 88 ASN A N 1
ATOM 663 C CA . ASN A 1 88 ? -3.423 -3.598 -11.254 1.00 96.12 88 ASN A CA 1
ATOM 664 C C . ASN A 1 88 ? -3.412 -4.085 -9.798 1.00 96.12 88 ASN A C 1
ATOM 666 O O . ASN A 1 88 ? -4.325 -4.815 -9.398 1.00 96.12 88 ASN A O 1
ATOM 670 N N . GLY A 1 89 ? -2.461 -3.635 -8.975 1.00 97.56 89 GLY A N 1
ATOM 671 C CA . GLY A 1 89 ? -2.459 -3.922 -7.539 1.00 97.56 89 GLY A CA 1
ATOM 672 C C . GLY A 1 89 ? -3.649 -3.305 -6.815 1.00 97.56 89 GLY A C 1
ATOM 673 O O . GLY A 1 89 ? -4.286 -3.987 -6.009 1.00 97.56 89 GLY A O 1
ATOM 674 N N . GLY A 1 90 ? -4.016 -2.063 -7.141 1.00 97.69 90 GLY A N 1
ATOM 675 C CA . GLY A 1 90 ? -5.206 -1.400 -6.597 1.00 97.69 90 GLY A CA 1
ATOM 676 C C . GLY A 1 90 ? -6.503 -2.123 -6.976 1.00 97.69 90 GLY A C 1
ATOM 677 O O . GLY A 1 90 ? -7.337 -2.418 -6.114 1.00 97.69 90 GLY A O 1
ATOM 678 N N . ARG A 1 91 ? -6.654 -2.522 -8.248 1.00 97.75 91 ARG A N 1
ATOM 679 C CA . ARG A 1 91 ? -7.806 -3.327 -8.706 1.00 97.75 91 ARG A CA 1
ATOM 680 C C . ARG A 1 91 ? -7.869 -4.690 -8.019 1.00 97.75 91 ARG A C 1
ATOM 682 O O . ARG A 1 91 ? -8.951 -5.118 -7.613 1.00 97.75 91 ARG A O 1
ATOM 689 N N . GLY A 1 92 ? -6.724 -5.355 -7.861 1.00 97.81 92 GLY A N 1
ATOM 690 C CA . GLY A 1 92 ? -6.617 -6.624 -7.141 1.00 97.81 92 GLY A CA 1
ATOM 691 C C . GLY A 1 92 ? -7.010 -6.491 -5.669 1.00 97.81 92 GLY A C 1
ATOM 692 O O . GLY A 1 92 ? -7.779 -7.308 -5.156 1.00 97.81 92 GLY A O 1
ATOM 693 N N . TYR A 1 93 ? -6.556 -5.423 -5.007 1.00 98.38 93 TYR A N 1
ATOM 694 C CA . TYR A 1 93 ? -6.950 -5.103 -3.638 1.00 98.38 93 TYR A CA 1
ATOM 695 C C . TYR A 1 93 ? -8.460 -4.878 -3.533 1.00 98.38 93 TYR A C 1
ATOM 697 O O . TYR A 1 93 ? -9.114 -5.532 -2.723 1.00 98.38 93 TYR A O 1
ATOM 705 N N . PHE A 1 94 ? -9.039 -4.032 -4.391 1.00 97.94 94 PHE A N 1
ATOM 706 C CA . PHE A 1 94 ? -10.481 -3.786 -4.407 1.00 97.94 94 PHE A CA 1
ATOM 707 C C . PHE A 1 94 ? -11.278 -5.078 -4.618 1.00 97.94 94 PHE A C 1
ATOM 709 O O . PHE A 1 94 ? -12.202 -5.362 -3.862 1.00 97.94 94 PHE A O 1
ATOM 716 N N . ALA A 1 95 ? -10.905 -5.910 -5.592 1.00 98.06 95 ALA A N 1
ATOM 717 C CA . ALA A 1 95 ? -11.610 -7.162 -5.858 1.00 98.06 95 ALA A CA 1
ATOM 718 C C . ALA A 1 95 ? -11.661 -8.085 -4.626 1.00 98.06 95 ALA A C 1
ATOM 720 O O . ALA A 1 95 ? -12.696 -8.709 -4.376 1.00 98.06 95 ALA A O 1
ATOM 721 N N . LYS A 1 96 ? -10.568 -8.131 -3.852 1.00 98.00 96 LYS A N 1
ATOM 722 C CA . LYS A 1 96 ? -10.432 -8.950 -2.642 1.00 98.00 96 LYS A CA 1
ATOM 723 C C . LYS A 1 96 ? -11.085 -8.327 -1.402 1.00 98.00 96 LYS A C 1
ATOM 725 O O . LYS A 1 96 ? -11.609 -9.066 -0.577 1.00 98.00 96 LYS A O 1
ATOM 730 N N . HIS A 1 97 ? -11.067 -7.000 -1.283 1.00 98.00 97 HIS A N 1
ATOM 731 C CA . HIS A 1 97 ? -11.417 -6.269 -0.058 1.00 98.00 97 HIS A CA 1
ATOM 732 C C . HIS A 1 97 ? -12.639 -5.347 -0.195 1.00 98.00 97 HIS A C 1
ATOM 734 O O . HIS A 1 97 ? -12.938 -4.586 0.720 1.00 98.00 97 HIS A O 1
ATOM 740 N N . LYS A 1 98 ? -13.393 -5.415 -1.302 1.00 97.19 98 LYS A N 1
ATOM 741 C CA . LYS A 1 98 ? -14.606 -4.598 -1.537 1.00 97.19 98 LYS A CA 1
ATOM 742 C C . LYS A 1 98 ? -15.706 -4.747 -0.479 1.00 97.19 98 LYS A C 1
ATOM 744 O O . LYS A 1 98 ? -16.595 -3.906 -0.421 1.00 97.19 98 LYS A O 1
ATOM 749 N N . SER A 1 99 ? -15.694 -5.827 0.302 1.00 98.06 99 SER A N 1
ATOM 750 C CA . SER A 1 99 ? -16.629 -6.050 1.412 1.00 98.06 99 SER A CA 1
ATOM 751 C C . SER A 1 99 ? -16.145 -5.480 2.746 1.00 98.06 99 SER A C 1
ATOM 753 O O . SER A 1 99 ? -16.937 -5.403 3.683 1.00 98.06 99 SER A O 1
ATOM 755 N N . ASP A 1 100 ? -14.869 -5.110 2.854 1.00 98.31 100 ASP A N 1
ATOM 756 C CA . ASP A 1 100 ? -14.293 -4.587 4.089 1.00 98.31 100 ASP A CA 1
ATOM 757 C C . ASP A 1 100 ? -14.769 -3.145 4.323 1.00 98.31 100 ASP A C 1
ATOM 759 O O . ASP A 1 100 ? -14.871 -2.336 3.391 1.00 98.31 100 ASP A O 1
ATOM 763 N N . LYS A 1 101 ? -15.016 -2.784 5.586 1.00 98.50 101 LYS A N 1
ATOM 764 C CA . LYS A 1 101 ? -15.553 -1.470 5.954 1.00 98.50 101 LYS A CA 1
ATOM 765 C C . LYS A 1 101 ? -14.445 -0.418 6.042 1.00 98.50 101 LYS A C 1
ATOM 767 O O . LYS A 1 101 ? -13.938 -0.105 7.116 1.00 98.50 101 LYS A O 1
ATOM 772 N N . HIS A 1 102 ? -14.090 0.161 4.902 1.00 98.56 102 HIS A N 1
ATOM 773 C CA . HIS A 1 102 ? -13.162 1.289 4.840 1.00 98.56 102 HIS A CA 1
ATOM 774 C C . HIS A 1 102 ? -13.872 2.584 5.251 1.00 98.56 102 HIS A C 1
ATOM 776 O O . HIS A 1 102 ? -14.912 2.928 4.692 1.00 98.56 102 HIS A O 1
ATOM 782 N N . VAL A 1 103 ? -13.320 3.301 6.231 1.00 98.38 103 VAL A N 1
ATOM 783 C CA . VAL A 1 103 ? -13.843 4.605 6.682 1.00 98.38 103 VAL A CA 1
ATOM 784 C C . VAL A 1 103 ? -13.057 5.782 6.111 1.00 98.38 103 VAL A C 1
ATOM 786 O O . VAL A 1 103 ? -13.581 6.888 6.029 1.00 98.38 103 VAL A O 1
ATOM 789 N N . ALA A 1 104 ? -11.808 5.540 5.718 1.00 98.19 104 ALA A N 1
ATOM 790 C CA . ALA A 1 104 ? -10.949 6.481 5.020 1.00 98.19 104 ALA A CA 1
ATOM 791 C C . ALA A 1 104 ? -9.864 5.705 4.265 1.00 98.19 104 ALA A C 1
ATOM 793 O O . ALA A 1 104 ? -9.456 4.622 4.694 1.00 98.19 104 ALA A O 1
ATOM 794 N N . ALA A 1 105 ? -9.390 6.282 3.167 1.00 97.81 105 ALA A N 1
ATOM 795 C CA . ALA A 1 105 ? -8.215 5.828 2.443 1.00 97.81 105 ALA A CA 1
ATOM 796 C C . ALA A 1 105 ? -7.375 7.054 2.088 1.00 97.81 105 ALA A C 1
ATOM 798 O O . ALA A 1 105 ? -7.921 8.067 1.647 1.00 97.81 105 ALA A O 1
ATOM 799 N N . ILE A 1 106 ? -6.074 6.968 2.336 1.00 96.56 106 ILE A N 1
ATOM 800 C CA . ILE A 1 106 ? -5.093 8.005 2.032 1.00 96.56 106 ILE A CA 1
ATOM 801 C C . ILE A 1 106 ? -3.967 7.324 1.273 1.00 96.56 106 ILE A C 1
ATOM 803 O O . ILE A 1 106 ? -3.493 6.279 1.711 1.00 96.56 106 ILE A O 1
ATOM 807 N N . GLU A 1 107 ? -3.539 7.927 0.176 1.00 96.06 107 GLU A N 1
ATOM 808 C CA . GLU A 1 107 ? -2.369 7.510 -0.584 1.00 96.06 107 GLU A CA 1
ATOM 809 C C . GLU A 1 107 ? -1.398 8.682 -0.673 1.00 96.06 107 GLU A C 1
ATOM 811 O O . GLU A 1 107 ? -1.818 9.836 -0.803 1.00 96.06 107 GLU A O 1
ATOM 816 N N . THR A 1 108 ? -0.113 8.390 -0.525 1.00 92.75 108 THR A N 1
ATOM 817 C CA . THR A 1 108 ? 0.966 9.356 -0.700 1.00 92.75 108 THR A CA 1
ATOM 818 C C . THR A 1 108 ? 1.739 8.975 -1.944 1.00 92.75 108 THR A C 1
ATOM 820 O O . THR A 1 108 ? 2.567 8.092 -1.865 1.00 92.75 108 THR A O 1
ATOM 823 N N . ASP A 1 109 ? 1.467 9.659 -3.048 1.00 90.88 109 ASP A N 1
ATOM 824 C CA . ASP A 1 109 ? 2.054 9.373 -4.361 1.00 90.88 109 ASP A CA 1
ATOM 825 C C . ASP A 1 109 ? 2.251 10.685 -5.147 1.00 90.88 109 ASP A C 1
ATOM 827 O O . ASP A 1 109 ? 1.760 10.920 -6.246 1.00 90.88 109 ASP A O 1
ATOM 831 N N . ALA A 1 110 ? 2.827 11.676 -4.472 1.00 84.31 110 ALA A N 1
ATOM 832 C CA . ALA A 1 110 ? 3.087 12.991 -5.059 1.00 84.31 110 ALA A CA 1
ATOM 833 C C . ALA A 1 110 ? 4.541 13.427 -4.853 1.00 84.31 110 ALA A C 1
ATOM 835 O O . ALA A 1 110 ? 4.862 14.605 -5.013 1.00 84.31 110 ALA A O 1
ATOM 836 N N . GLY A 1 111 ? 5.411 12.484 -4.482 1.00 76.38 111 GLY A N 1
ATOM 837 C CA . GLY A 1 111 ? 6.809 12.745 -4.175 1.00 76.38 111 GLY A CA 1
ATOM 838 C C . GLY A 1 111 ? 7.031 13.717 -3.016 1.00 76.38 111 GLY A C 1
ATOM 839 O O . GLY A 1 111 ? 6.273 13.748 -2.043 1.00 76.38 111 GLY A O 1
ATOM 840 N N . ALA A 1 112 ? 8.122 14.480 -3.124 1.00 52.84 112 ALA A N 1
ATOM 841 C CA . ALA A 1 112 ? 8.571 15.496 -2.170 1.00 52.84 112 ALA A CA 1
ATOM 842 C C . ALA A 1 112 ? 8.489 16.911 -2.759 1.00 52.84 112 ALA A C 1
ATOM 844 O O . ALA A 1 112 ? 8.760 17.062 -3.974 1.00 52.84 112 ALA A O 1
#

Foldseek 3Di:
DDDDDDDDDDDDDDDAKDKDKQAADAARLEEEEQEEAPDDDDVDPCVQQPVPQVVVLVVVVVVCVVVVPHHNYMYMYIHFYCVVVPRVRVVVCCVVCVVGHYPYHDGDGRGD

pLDDT: mean 95.71, std 5.82, range [52.84, 98.88]

Radius of gyration: 16.34 Å; chains: 1; bounding box: 32×32×54 Å

Secondary structure (DSSP, 8-state):
---------PPP-----EEEEE--SSEEEEEEEEEEES---TTS--IIIIIHHHHHHHHHHHHHHHTT---SEEEEEEEES-STTTSHHHHHHHHHHTTSEEE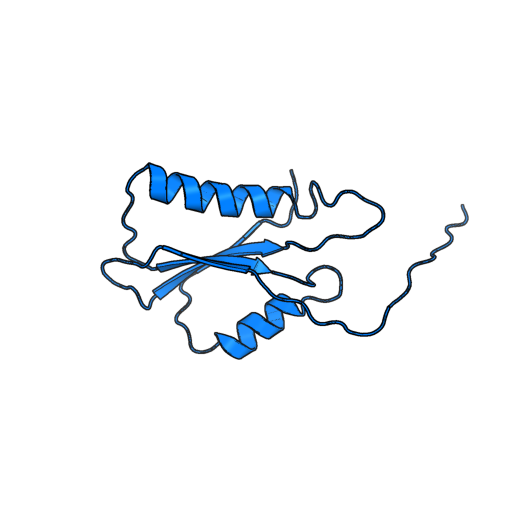EEEE--S--